Protein AF-A0A967PCR2-F1 (afdb_monomer_lite)

pLDDT: mean 77.02, std 12.21, range [34.06, 90.62]

Structure (mmCIF, N/CA/C/O backbone):
data_AF-A0A967PCR2-F1
#
_entry.id   AF-A0A967PCR2-F1
#
loop_
_atom_site.group_PDB
_atom_site.id
_atom_site.type_symbol
_atom_site.label_atom_id
_atom_site.label_alt_id
_atom_site.label_comp_id
_atom_site.label_asym_id
_atom_site.label_entity_id
_atom_site.label_seq_id
_atom_site.pdbx_PDB_ins_code
_atom_site.Cartn_x
_atom_site.Cartn_y
_atom_site.Cartn_z
_atom_site.occupancy
_atom_site.B_iso_or_equiv
_atom_site.auth_seq_id
_atom_site.auth_comp_id
_atom_site.auth_asym_id
_atom_site.auth_atom_id
_atom_site.pdbx_PDB_model_num
ATOM 1 N N . MET A 1 1 ? 18.418 2.706 -8.068 1.00 64.50 1 MET A N 1
ATOM 2 C CA . MET A 1 1 ? 18.362 3.281 -6.715 1.00 64.50 1 MET A CA 1
ATOM 3 C C . MET A 1 1 ? 19.647 2.952 -5.991 1.00 64.50 1 MET A C 1
ATOM 5 O O . MET A 1 1 ? 20.220 1.903 -6.266 1.00 64.50 1 MET A O 1
ATOM 9 N N . SER A 1 2 ? 20.131 3.855 -5.152 1.00 68.12 2 SER A N 1
ATOM 10 C CA . SER A 1 2 ? 21.183 3.589 -4.166 1.00 68.12 2 SER A CA 1
ATOM 11 C C . SER A 1 2 ? 20.577 2.943 -2.916 1.00 68.12 2 SER A C 1
ATOM 13 O O . SER A 1 2 ? 19.388 3.097 -2.671 1.00 68.12 2 SER A O 1
ATOM 15 N N . GLN A 1 3 ? 21.364 2.232 -2.106 1.00 73.56 3 GLN A N 1
ATOM 16 C CA . GLN A 1 3 ? 20.851 1.666 -0.848 1.00 73.56 3 GLN A CA 1
ATOM 17 C C . GLN A 1 3 ? 20.180 2.741 0.032 1.00 73.56 3 GLN A C 1
ATOM 19 O O . GLN A 1 3 ? 19.119 2.504 0.590 1.00 73.56 3 GLN A O 1
ATOM 24 N N . GLN A 1 4 ? 20.736 3.956 0.042 1.00 78.06 4 GLN A N 1
ATOM 25 C CA . GLN A 1 4 ? 20.217 5.091 0.802 1.00 78.06 4 GLN A CA 1
ATOM 26 C C . GLN A 1 4 ? 18.780 5.486 0.420 1.00 78.06 4 GLN A C 1
ATOM 28 O O . GLN A 1 4 ? 17.959 5.731 1.292 1.00 78.06 4 GLN A O 1
ATOM 33 N N . GLU A 1 5 ? 18.454 5.542 -0.871 1.00 75.44 5 GLU A N 1
ATOM 34 C CA . GLU A 1 5 ? 17.101 5.899 -1.328 1.00 75.44 5 GLU A CA 1
ATOM 35 C C . GLU A 1 5 ? 16.067 4.816 -0.954 1.00 75.44 5 GLU A C 1
ATOM 37 O O . GLU A 1 5 ? 14.903 5.134 -0.711 1.00 75.44 5 GLU A O 1
ATOM 42 N N . LEU A 1 6 ? 16.484 3.542 -0.893 1.00 76.38 6 LEU A N 1
ATOM 43 C CA . LEU A 1 6 ? 15.622 2.451 -0.425 1.00 76.38 6 LEU A CA 1
ATOM 44 C C . LEU A 1 6 ? 15.362 2.575 1.073 1.00 76.38 6 LEU A C 1
ATOM 46 O O . LEU A 1 6 ? 14.227 2.414 1.518 1.00 76.38 6 LEU A O 1
ATOM 50 N N . ASP A 1 7 ? 16.415 2.860 1.833 1.00 81.62 7 ASP A N 1
ATOM 51 C CA . ASP A 1 7 ? 16.336 3.044 3.278 1.00 81.62 7 ASP A CA 1
ATOM 52 C C . ASP A 1 7 ? 15.423 4.240 3.603 1.00 81.62 7 ASP A C 1
ATOM 54 O O . ASP A 1 7 ? 14.487 4.101 4.385 1.00 81.62 7 ASP A O 1
ATOM 58 N N . GLU A 1 8 ? 15.582 5.370 2.904 1.00 83.25 8 GLU A N 1
ATOM 59 C CA . GLU A 1 8 ? 14.700 6.539 3.041 1.00 83.25 8 GLU A CA 1
ATOM 60 C C . GLU A 1 8 ? 13.239 6.220 2.676 1.00 83.25 8 GLU A C 1
ATOM 62 O O . GLU A 1 8 ? 12.311 6.677 3.347 1.00 83.25 8 GLU A O 1
ATOM 67 N N . TYR A 1 9 ? 12.997 5.438 1.620 1.00 84.06 9 TYR A N 1
ATOM 68 C CA . TYR A 1 9 ? 11.649 4.986 1.264 1.00 84.06 9 TYR A CA 1
ATOM 69 C C . TYR A 1 9 ? 11.019 4.139 2.378 1.00 84.06 9 TYR A C 1
ATOM 71 O O . TYR A 1 9 ? 9.874 4.386 2.767 1.00 84.06 9 TYR A O 1
ATOM 79 N N . ASN A 1 10 ? 11.773 3.181 2.915 1.00 82.81 10 ASN A N 1
ATOM 80 C CA . ASN A 1 10 ? 11.316 2.297 3.984 1.00 82.81 10 ASN A CA 1
ATOM 81 C C . ASN A 1 10 ? 11.050 3.065 5.285 1.00 82.81 10 ASN A C 1
ATOM 83 O O . ASN A 1 10 ? 9.998 2.880 5.895 1.00 82.81 10 ASN A O 1
ATOM 87 N N . ASP A 1 11 ? 11.946 3.972 5.676 1.00 86.56 11 ASP A N 1
ATOM 88 C CA . ASP A 1 11 ? 11.791 4.798 6.876 1.00 86.56 11 ASP A CA 1
ATOM 89 C C . ASP A 1 11 ? 10.539 5.677 6.798 1.00 86.56 11 ASP A C 1
ATOM 91 O O . ASP A 1 11 ? 9.774 5.777 7.760 1.00 86.56 11 ASP A O 1
ATOM 95 N N . ASN A 1 12 ? 10.279 6.275 5.632 1.00 86.50 12 ASN A N 1
ATOM 96 C CA . ASN A 1 12 ? 9.087 7.089 5.416 1.00 86.50 12 ASN A CA 1
ATOM 97 C C . ASN A 1 12 ? 7.791 6.271 5.513 1.00 86.50 12 ASN A C 1
ATOM 99 O O . ASN A 1 12 ? 6.819 6.736 6.109 1.00 86.50 12 ASN A O 1
ATOM 103 N N . ILE A 1 13 ? 7.775 5.057 4.955 1.00 87.56 13 ILE A N 1
ATOM 104 C CA . ILE A 1 13 ? 6.635 4.133 5.036 1.00 87.56 13 ILE A CA 1
ATOM 105 C C . ILE A 1 13 ? 6.378 3.709 6.479 1.00 87.56 13 ILE A C 1
ATOM 107 O O . ILE A 1 13 ? 5.236 3.784 6.934 1.00 87.56 13 ILE A O 1
ATOM 111 N N . ASN A 1 14 ? 7.422 3.295 7.198 1.00 86.38 14 ASN A N 1
ATOM 112 C CA . ASN A 1 14 ? 7.310 2.847 8.585 1.00 86.38 14 ASN A CA 1
ATOM 113 C C . ASN A 1 14 ? 6.787 3.970 9.476 1.00 86.38 14 ASN A C 1
ATOM 115 O O . ASN A 1 14 ? 5.802 3.789 10.189 1.00 86.38 14 ASN A O 1
ATOM 119 N N . LYS A 1 15 ? 7.370 5.165 9.346 1.00 88.75 15 LYS A N 1
ATOM 120 C CA . LYS A 1 15 ? 6.909 6.351 10.064 1.00 88.75 15 LYS A CA 1
ATOM 121 C C . LYS A 1 15 ? 5.442 6.665 9.766 1.00 88.75 15 LYS A C 1
ATOM 123 O O . LYS A 1 15 ? 4.670 6.921 10.686 1.00 88.75 15 LYS A O 1
ATOM 128 N N . TYR A 1 16 ? 5.037 6.625 8.494 1.00 89.50 16 TYR A N 1
ATOM 129 C CA . TYR A 1 16 ? 3.648 6.895 8.121 1.00 89.50 16 TYR A CA 1
ATOM 130 C C . TYR A 1 16 ? 2.683 5.870 8.713 1.00 89.50 16 TYR A C 1
ATOM 132 O O . TYR A 1 16 ? 1.606 6.240 9.187 1.00 89.50 16 TYR A O 1
ATOM 140 N N . PHE A 1 17 ? 3.071 4.593 8.700 1.00 86.75 17 PHE A N 1
ATOM 141 C CA . PHE A 1 17 ? 2.288 3.524 9.299 1.00 86.75 17 PHE A CA 1
ATOM 142 C C . PHE A 1 17 ? 2.123 3.734 10.807 1.00 86.75 17 PHE A C 1
ATOM 144 O O . PHE A 1 17 ? 0.997 3.728 11.294 1.00 86.75 17 PHE A O 1
ATOM 151 N N . GLU A 1 18 ? 3.208 4.000 11.536 1.00 86.94 18 GLU A N 1
ATOM 152 C CA . GLU A 1 18 ? 3.176 4.251 12.983 1.00 86.94 18 GLU A CA 1
ATOM 153 C C . GLU A 1 18 ? 2.278 5.440 13.356 1.00 86.94 18 GLU A C 1
ATOM 155 O O . GLU A 1 18 ? 1.460 5.340 14.274 1.00 86.94 18 GLU A O 1
ATOM 160 N N . GLU A 1 19 ? 2.384 6.547 12.616 1.00 89.38 19 GLU A N 1
ATOM 161 C CA . GLU A 1 19 ? 1.606 7.768 12.856 1.00 89.38 19 GLU A CA 1
ATOM 162 C C . GLU A 1 19 ? 0.107 7.606 12.546 1.00 89.38 19 GLU A C 1
ATOM 164 O O . GLU A 1 19 ? -0.701 8.392 13.038 1.00 89.38 19 GLU A O 1
ATOM 169 N N . ASN A 1 20 ? -0.275 6.609 11.737 1.00 88.31 20 ASN A N 1
ATOM 170 C CA . ASN A 1 20 ? -1.638 6.463 11.213 1.00 88.31 20 ASN A CA 1
ATOM 171 C C . ASN A 1 20 ? -2.239 5.056 11.395 1.00 88.31 20 ASN A C 1
ATOM 173 O O . ASN A 1 20 ? -3.259 4.736 10.778 1.00 88.31 20 ASN A O 1
ATOM 177 N N . ALA A 1 21 ? -1.637 4.201 12.226 1.00 83.12 21 ALA A N 1
ATOM 178 C CA . ALA A 1 21 ? -2.055 2.806 12.399 1.00 83.12 21 ALA A CA 1
ATOM 179 C C . ALA A 1 21 ? -3.514 2.657 12.873 1.00 83.12 21 ALA A C 1
ATOM 181 O O . ALA A 1 21 ? -4.163 1.662 12.580 1.00 83.12 21 ALA A O 1
ATOM 182 N N . ASP A 1 22 ? -4.055 3.659 13.572 1.00 84.25 22 ASP A N 1
ATOM 183 C CA . ASP A 1 22 ? -5.454 3.741 14.020 1.00 84.25 22 ASP A CA 1
ATOM 184 C C . ASP A 1 22 ? -6.434 4.196 12.923 1.00 84.25 22 ASP A C 1
ATOM 186 O O . ASP A 1 22 ? -7.605 4.473 13.191 1.00 84.25 22 ASP A O 1
ATOM 190 N N . ARG A 1 23 ? -5.956 4.345 11.686 1.00 88.50 23 ARG A N 1
ATOM 191 C CA . ARG A 1 23 ? -6.752 4.796 10.540 1.00 88.50 23 ARG A CA 1
ATOM 192 C C . ARG A 1 23 ? -6.475 4.008 9.267 1.00 88.50 23 ARG A C 1
ATOM 194 O O . ARG A 1 23 ? -7.295 4.059 8.354 1.00 88.50 23 ARG A O 1
ATOM 201 N N . ILE A 1 24 ? -5.344 3.317 9.167 1.00 88.19 24 ILE A N 1
ATOM 202 C CA . ILE A 1 24 ? -4.997 2.513 7.993 1.00 88.19 24 ILE A CA 1
ATOM 203 C C . ILE A 1 24 ? -5.877 1.264 7.967 1.00 88.19 24 ILE A C 1
ATOM 205 O O . ILE A 1 24 ? -5.792 0.420 8.851 1.00 88.19 24 ILE A O 1
ATOM 209 N N . GLY A 1 25 ? -6.710 1.142 6.933 1.00 89.06 25 GLY A N 1
ATOM 210 C CA . GLY A 1 25 ? -7.534 -0.046 6.717 1.00 89.06 25 GLY A CA 1
ATOM 211 C C . GLY A 1 25 ? -6.832 -1.106 5.871 1.00 89.06 25 GLY A C 1
ATOM 212 O O . GLY A 1 25 ? -6.990 -2.305 6.092 1.00 89.06 25 GLY A O 1
ATOM 213 N N . CYS A 1 26 ? -6.027 -0.675 4.899 1.00 90.62 26 CYS A N 1
ATOM 214 C CA . CYS A 1 26 ? -5.258 -1.575 4.050 1.00 90.62 26 CYS A CA 1
ATOM 215 C C . CYS A 1 26 ? -3.982 -0.910 3.558 1.00 90.62 26 CYS A C 1
ATOM 217 O O . CYS A 1 26 ? -3.973 0.275 3.222 1.00 90.62 26 CYS A O 1
ATOM 219 N N . VAL A 1 27 ? -2.926 -1.706 3.424 1.00 90.19 27 VAL A N 1
ATOM 220 C CA . VAL A 1 27 ? -1.717 -1.303 2.712 1.00 90.19 27 VAL A CA 1
ATOM 221 C C . VAL A 1 27 ? -1.531 -2.204 1.501 1.00 90.19 27 VAL A C 1
ATOM 223 O O . VAL A 1 27 ? -1.458 -3.419 1.648 1.00 90.19 27 VAL A O 1
ATOM 226 N N . LEU A 1 28 ? -1.473 -1.610 0.312 1.00 87.75 28 LEU A N 1
ATOM 227 C CA . LEU A 1 28 ? -1.255 -2.290 -0.964 1.00 87.75 28 LEU A CA 1
ATOM 228 C C . LEU A 1 28 ? 0.138 -1.938 -1.480 1.00 87.75 28 LEU A C 1
ATOM 230 O O . LEU A 1 28 ? 0.433 -0.765 -1.674 1.00 87.75 28 LEU A O 1
ATOM 234 N N . ALA A 1 29 ? 0.952 -2.938 -1.791 1.00 85.44 29 ALA A N 1
ATOM 235 C CA . ALA A 1 29 ? 2.279 -2.750 -2.353 1.00 85.44 29 ALA A CA 1
ATOM 236 C C . ALA A 1 29 ? 2.502 -3.643 -3.579 1.00 85.44 29 ALA A C 1
ATOM 238 O O . ALA A 1 29 ? 2.047 -4.790 -3.631 1.00 85.44 29 ALA A O 1
ATOM 239 N N . TYR A 1 30 ? 3.190 -3.110 -4.587 1.00 80.19 30 TYR A N 1
ATOM 240 C CA . TYR A 1 30 ? 3.476 -3.828 -5.829 1.00 80.19 30 TYR A CA 1
ATOM 241 C C . TYR A 1 30 ? 4.735 -3.300 -6.518 1.00 80.19 30 TYR A C 1
ATOM 243 O O . TYR A 1 30 ? 5.182 -2.174 -6.281 1.00 80.19 30 TYR A O 1
ATOM 251 N N . SER A 1 31 ? 5.283 -4.136 -7.399 1.00 79.62 31 SER A N 1
ATOM 252 C CA . SER A 1 31 ? 6.420 -3.809 -8.251 1.00 79.62 31 SER A CA 1
ATOM 253 C C . SER A 1 31 ? 6.018 -3.797 -9.720 1.00 79.62 31 SER A C 1
ATOM 255 O O . SER A 1 31 ? 5.235 -4.624 -10.200 1.00 79.62 31 SER A O 1
ATOM 257 N N . VAL A 1 32 ? 6.561 -2.828 -10.446 1.00 79.06 32 VAL A N 1
ATOM 258 C CA . VAL A 1 32 ? 6.347 -2.642 -11.879 1.00 79.06 32 VAL A CA 1
ATOM 259 C C . VAL A 1 32 ? 7.679 -2.805 -12.592 1.00 79.06 32 VAL A C 1
ATOM 261 O O . VAL A 1 32 ? 8.590 -2.029 -12.305 1.00 79.06 32 VAL A O 1
ATOM 264 N N . PRO A 1 33 ? 7.803 -3.736 -13.553 1.00 78.44 33 PRO A N 1
ATOM 265 C CA . PRO A 1 33 ? 9.026 -3.891 -14.318 1.00 78.44 33 PRO A CA 1
ATOM 266 C C . PRO A 1 33 ? 9.427 -2.611 -15.048 1.00 78.44 33 PRO A C 1
ATOM 268 O O . PRO A 1 33 ? 8.581 -1.933 -15.638 1.00 78.44 33 PRO A O 1
ATOM 271 N N . GLY A 1 34 ? 10.723 -2.310 -15.096 1.00 76.88 34 GLY A N 1
ATOM 272 C CA . GLY A 1 34 ? 11.204 -1.027 -15.622 1.00 76.88 34 GLY A CA 1
ATOM 273 C C . GLY A 1 34 ? 10.773 -0.649 -17.028 1.00 76.88 34 GLY A C 1
ATOM 274 O O . GLY A 1 34 ? 10.458 0.511 -17.297 1.00 76.88 34 GLY A O 1
ATOM 275 N N . ARG A 1 35 ? 10.633 -1.640 -17.908 1.00 77.50 35 ARG A N 1
ATOM 276 C CA . ARG A 1 35 ? 10.104 -1.451 -19.268 1.00 77.50 35 ARG A CA 1
ATOM 277 C C . ARG A 1 35 ? 8.690 -0.853 -19.309 1.00 77.50 35 ARG A C 1
ATOM 279 O O . ARG A 1 35 ? 8.308 -0.274 -20.321 1.00 77.50 35 ARG A O 1
ATOM 286 N N . PHE A 1 36 ? 7.917 -0.977 -18.229 1.00 76.38 36 PHE A N 1
ATOM 287 C CA . PHE A 1 36 ? 6.559 -0.447 -18.109 1.00 76.38 36 PHE A CA 1
ATOM 288 C C . PHE A 1 36 ? 6.485 0.880 -17.336 1.00 76.38 36 PHE A C 1
ATOM 290 O O . PHE A 1 36 ? 5.417 1.493 -17.313 1.00 76.38 36 PHE A O 1
ATOM 297 N N . LYS A 1 37 ? 7.596 1.382 -16.770 1.00 73.44 37 LYS A N 1
ATOM 298 C CA . LYS A 1 37 ? 7.637 2.630 -15.982 1.00 73.44 37 LYS A CA 1
ATOM 299 C C . LYS A 1 37 ? 6.961 3.828 -16.659 1.00 73.44 37 LYS A C 1
ATOM 301 O O . LYS A 1 37 ? 6.122 4.450 -16.011 1.00 73.44 37 LYS A O 1
ATOM 306 N N . PRO A 1 38 ? 7.252 4.171 -17.930 1.00 70.12 38 PRO A N 1
ATOM 307 C CA . PRO A 1 38 ? 6.659 5.360 -18.551 1.00 70.12 38 PRO A CA 1
ATOM 308 C C . PRO A 1 38 ? 5.136 5.258 -18.701 1.00 70.12 38 PRO A C 1
ATOM 310 O O . PRO A 1 38 ? 4.420 6.246 -18.526 1.00 70.12 38 PRO A O 1
ATOM 313 N N . MET A 1 39 ? 4.641 4.049 -18.989 1.00 68.19 39 MET A N 1
ATOM 314 C CA . MET A 1 39 ? 3.209 3.770 -19.066 1.00 68.19 39 MET A CA 1
ATOM 315 C C . MET A 1 39 ? 2.580 3.892 -17.680 1.00 68.19 39 MET A C 1
ATOM 317 O O . MET A 1 39 ? 1.658 4.683 -17.504 1.00 68.19 39 MET A O 1
ATOM 321 N N . VAL A 1 40 ? 3.123 3.191 -16.684 1.00 69.00 40 VAL A N 1
ATOM 322 C CA . VAL A 1 40 ? 2.592 3.198 -15.317 1.00 69.00 40 VAL A CA 1
ATOM 323 C C . VAL A 1 40 ? 2.609 4.597 -14.709 1.00 69.00 40 VAL A C 1
ATOM 325 O O . VAL A 1 40 ? 1.598 4.997 -14.164 1.00 69.00 40 VAL A O 1
ATOM 328 N N . ILE A 1 41 ? 3.663 5.404 -14.857 1.00 67.56 41 ILE A N 1
ATOM 329 C CA . ILE A 1 41 ? 3.683 6.780 -14.314 1.00 67.56 41 ILE A CA 1
ATOM 330 C C . ILE A 1 41 ? 2.543 7.632 -14.897 1.00 67.56 41 ILE A C 1
ATOM 332 O O . ILE A 1 41 ? 1.892 8.395 -14.179 1.00 67.56 41 ILE A O 1
ATOM 336 N N . THR A 1 42 ? 2.280 7.490 -16.196 1.00 66.19 42 THR A N 1
ATOM 337 C CA . THR A 1 42 ? 1.219 8.239 -16.882 1.00 66.19 42 THR A CA 1
ATOM 338 C C . THR A 1 42 ? -0.170 7.759 -16.450 1.00 66.19 42 THR A C 1
ATOM 340 O O . THR A 1 42 ? -1.036 8.581 -16.148 1.00 66.19 42 THR A O 1
ATOM 343 N N . TYR A 1 43 ? -0.376 6.441 -16.364 1.00 65.69 43 TYR A N 1
ATOM 344 C CA . TYR A 1 43 ? -1.647 5.836 -15.953 1.00 65.69 43 TYR A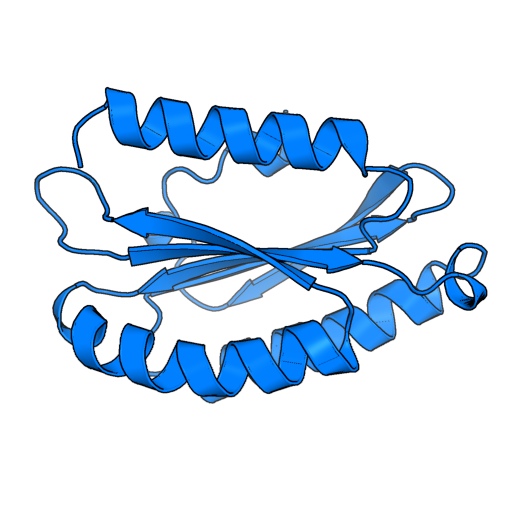 CA 1
ATOM 345 C C . TYR A 1 43 ? -1.943 6.023 -14.462 1.00 65.69 43 TYR A C 1
ATOM 347 O O . TYR A 1 43 ? -3.072 6.351 -14.088 1.00 65.69 43 TYR A O 1
ATOM 355 N N . HIS A 1 44 ? -0.924 5.912 -13.613 1.00 66.88 44 HIS A N 1
ATOM 356 C CA . HIS A 1 44 ? -1.040 6.103 -12.173 1.00 66.88 44 HIS A CA 1
ATOM 357 C C . HIS A 1 44 ? -1.462 7.506 -11.826 1.00 66.88 44 HIS A C 1
ATOM 359 O O . HIS A 1 44 ? -2.223 7.666 -10.890 1.00 66.88 44 HIS A O 1
ATOM 365 N N . LYS A 1 45 ? -1.089 8.524 -12.602 1.00 63.66 45 LYS A N 1
ATOM 366 C CA . LYS A 1 45 ? -1.593 9.878 -12.362 1.00 63.66 45 LYS A CA 1
ATOM 367 C C . LYS A 1 45 ? -3.130 9.944 -12.385 1.00 63.66 45 LYS A C 1
ATOM 369 O O . LYS A 1 45 ? -3.717 10.564 -11.508 1.00 63.66 45 LYS A O 1
ATOM 374 N N . MET A 1 46 ? -3.781 9.263 -13.332 1.00 65.19 46 MET A N 1
ATOM 375 C CA . MET A 1 46 ? -5.249 9.227 -13.426 1.00 65.19 46 MET A CA 1
ATOM 376 C C . MET A 1 46 ? -5.879 8.317 -12.367 1.00 65.19 46 MET A C 1
ATOM 378 O O . MET A 1 46 ? -6.890 8.665 -11.759 1.00 65.19 46 MET A O 1
ATOM 382 N N . PHE A 1 47 ? -5.269 7.158 -12.140 1.00 66.50 47 PHE A N 1
ATOM 383 C CA . PHE A 1 47 ? -5.738 6.177 -11.169 1.00 66.50 47 PHE A CA 1
ATOM 384 C C . PHE A 1 47 ? -5.603 6.693 -9.723 1.00 66.50 47 PHE A C 1
ATOM 386 O O . PHE A 1 47 ? -6.527 6.571 -8.922 1.00 66.50 47 PHE A O 1
ATOM 393 N N . ASN A 1 48 ? -4.502 7.378 -9.413 1.00 66.94 48 ASN A N 1
ATOM 394 C CA . ASN A 1 48 ? -4.268 8.046 -8.136 1.00 66.94 48 ASN A CA 1
ATOM 395 C C . ASN A 1 48 ? -5.320 9.106 -7.855 1.00 66.94 48 ASN A C 1
ATOM 397 O O . ASN A 1 48 ? -5.824 9.155 -6.742 1.00 66.94 48 ASN A O 1
ATOM 401 N N . ASP A 1 49 ? -5.685 9.925 -8.840 1.00 69.56 49 ASP A N 1
ATOM 402 C CA . ASP A 1 49 ? -6.705 10.951 -8.632 1.00 69.56 49 ASP A CA 1
ATOM 403 C C . ASP A 1 49 ? -8.054 10.330 -8.260 1.00 69.56 49 ASP A C 1
ATOM 405 O O . ASP A 1 49 ? -8.730 10.819 -7.356 1.00 69.56 49 ASP A O 1
ATOM 409 N N . GLU A 1 50 ? -8.448 9.233 -8.912 1.00 68.88 50 GLU A N 1
ATOM 410 C CA . GLU A 1 50 ? -9.678 8.522 -8.560 1.00 68.88 50 GLU A CA 1
ATOM 411 C C . GLU A 1 50 ? -9.615 7.964 -7.135 1.00 68.88 50 GLU A C 1
ATOM 413 O O . GLU A 1 50 ? -10.594 8.026 -6.393 1.00 68.88 50 GLU A O 1
ATOM 418 N N . ILE A 1 51 ? -8.461 7.452 -6.734 1.00 67.56 51 ILE A N 1
ATOM 419 C CA . ILE A 1 51 ? -8.316 6.679 -5.505 1.00 67.56 51 ILE A CA 1
ATOM 420 C C . ILE A 1 51 ? -8.091 7.547 -4.296 1.00 67.56 51 ILE A C 1
ATOM 422 O O . ILE A 1 51 ? -8.740 7.355 -3.272 1.00 67.56 51 ILE A O 1
ATOM 426 N N . VAL A 1 52 ? -7.227 8.543 -4.433 1.00 69.81 52 VAL A N 1
ATOM 427 C CA . VAL A 1 52 ? -7.032 9.574 -3.426 1.00 69.81 52 VAL A CA 1
ATOM 428 C C . VAL A 1 52 ? -8.366 10.277 -3.171 1.00 69.81 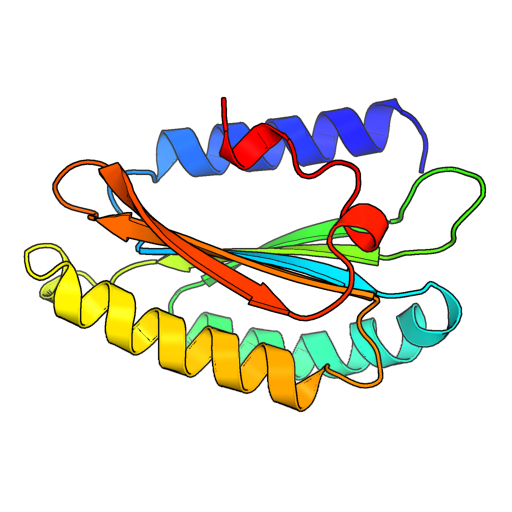52 VAL A C 1
ATOM 430 O O . VAL A 1 52 ? -8.720 10.493 -2.015 1.00 69.81 52 VAL A O 1
ATOM 433 N N . ARG A 1 53 ? -9.170 10.545 -4.217 1.00 69.06 53 ARG A N 1
ATOM 434 C CA . ARG A 1 53 ? -10.503 11.153 -4.054 1.00 69.06 53 ARG A CA 1
ATOM 435 C C . ARG A 1 53 ? -11.548 10.212 -3.458 1.00 69.06 53 ARG A C 1
ATOM 437 O O . ARG A 1 53 ? -12.350 10.668 -2.650 1.00 69.06 53 ARG A O 1
ATOM 444 N N . LYS A 1 54 ? -11.604 8.942 -3.872 1.00 70.31 54 LYS A N 1
ATOM 445 C CA . LYS A 1 54 ? -12.670 8.012 -3.445 1.00 70.31 54 LYS A CA 1
ATOM 446 C C . LYS A 1 54 ? -12.382 7.294 -2.130 1.00 70.31 54 LYS A C 1
ATOM 448 O O . LYS A 1 54 ? -13.325 6.957 -1.419 1.00 70.31 54 LYS A O 1
ATOM 453 N N . TYR A 1 55 ? -11.114 7.036 -1.830 1.00 68.38 55 TYR A N 1
ATOM 454 C CA . TYR A 1 55 ? -10.701 6.097 -0.784 1.00 68.38 55 TYR A CA 1
ATOM 455 C C . TYR A 1 55 ? -9.725 6.698 0.227 1.00 68.38 55 TYR A C 1
ATOM 457 O O . TYR A 1 55 ? -9.187 5.951 1.033 1.00 68.38 55 TYR A O 1
ATOM 465 N N . ASN A 1 56 ? -9.520 8.024 0.201 1.00 81.94 56 ASN A N 1
ATOM 466 C CA . ASN A 1 56 ? -8.619 8.741 1.106 1.00 81.94 56 ASN A CA 1
ATOM 467 C C . ASN A 1 56 ? -7.281 7.999 1.254 1.00 81.94 56 ASN A C 1
ATOM 469 O O . ASN A 1 56 ? -7.002 7.409 2.291 1.00 81.94 56 ASN A O 1
ATOM 473 N N . ALA A 1 57 ? -6.502 7.951 0.175 1.00 85.06 57 ALA A N 1
ATOM 474 C CA . ALA A 1 57 ? -5.267 7.180 0.128 1.00 85.06 57 ALA A CA 1
ATOM 475 C C . ALA A 1 57 ? -4.024 8.076 0.178 1.00 85.06 57 ALA A C 1
ATOM 477 O O . ALA A 1 57 ? -4.019 9.181 -0.367 1.00 85.06 57 ALA A O 1
ATOM 478 N N . HIS A 1 58 ? -2.950 7.557 0.765 1.00 87.56 58 HIS A N 1
ATOM 479 C CA . HIS A 1 58 ? -1.608 8.126 0.687 1.00 87.56 58 HIS A CA 1
ATOM 480 C C . HIS A 1 58 ? -0.684 7.178 -0.082 1.00 87.56 58 HIS A C 1
ATOM 482 O O . HIS A 1 58 ? -0.862 5.964 -0.014 1.00 87.56 58 HIS A O 1
ATOM 488 N N . VAL A 1 59 ? 0.273 7.707 -0.850 1.00 85.44 59 VAL A N 1
ATOM 489 C CA . VAL A 1 59 ? 1.066 6.892 -1.784 1.00 85.44 59 VAL A CA 1
ATOM 490 C C . VAL A 1 59 ? 2.545 7.250 -1.728 1.00 85.44 59 VAL A C 1
ATOM 492 O O . VAL A 1 59 ? 2.897 8.421 -1.861 1.00 85.44 59 VAL A O 1
ATOM 495 N N . TYR A 1 60 ? 3.392 6.229 -1.616 1.00 84.50 60 TYR A N 1
ATOM 496 C CA . TYR A 1 60 ? 4.847 6.320 -1.721 1.00 84.50 60 TYR A CA 1
ATOM 497 C C . TYR A 1 60 ? 5.347 5.622 -2.985 1.00 84.50 60 TYR A C 1
ATOM 499 O O . TYR A 1 60 ? 4.777 4.619 -3.415 1.00 84.50 60 TYR A O 1
ATOM 507 N N . TYR A 1 61 ? 6.441 6.135 -3.551 1.00 81.19 61 TYR A N 1
ATOM 508 C CA . TYR A 1 61 ? 7.083 5.597 -4.752 1.00 81.19 61 TYR A CA 1
ATOM 509 C C . TYR A 1 61 ? 8.593 5.520 -4.551 1.00 81.19 61 TYR A C 1
ATOM 511 O O . TYR A 1 61 ? 9.184 6.453 -4.008 1.00 81.19 61 TYR A O 1
ATOM 519 N N . ALA A 1 62 ? 9.215 4.467 -5.073 1.00 77.50 62 ALA A N 1
ATOM 520 C CA . ALA A 1 62 ? 10.665 4.354 -5.185 1.00 77.50 62 ALA A CA 1
ATOM 521 C C . ALA A 1 62 ? 11.055 3.651 -6.489 1.00 77.50 62 ALA A C 1
ATOM 523 O O . ALA A 1 62 ? 10.453 2.658 -6.891 1.00 77.50 62 ALA A O 1
ATOM 524 N N . ASN A 1 63 ? 12.087 4.147 -7.168 1.00 73.81 63 ASN A N 1
ATOM 525 C CA . ASN A 1 63 ? 12.704 3.403 -8.269 1.00 73.81 63 ASN A CA 1
ATOM 526 C C . ASN A 1 63 ? 13.523 2.244 -7.680 1.00 73.81 63 ASN A C 1
ATOM 528 O O . ASN A 1 63 ? 14.124 2.445 -6.651 1.00 73.81 63 ASN A O 1
ATOM 532 N N . GLY A 1 64 ? 13.591 1.065 -8.295 1.00 62.22 64 GLY A N 1
ATOM 533 C CA . GLY A 1 64 ? 14.334 -0.107 -7.803 1.00 62.22 64 GLY A CA 1
ATOM 534 C C . GLY A 1 64 ? 15.869 0.025 -7.841 1.00 62.22 64 GLY A C 1
ATOM 535 O O . GLY A 1 64 ? 16.416 0.937 -8.473 1.00 62.22 64 GLY A O 1
ATOM 536 N N . LEU A 1 65 ? 16.570 -0.874 -7.128 1.00 51.69 65 LEU A N 1
ATOM 537 C CA . LEU A 1 65 ? 18.041 -0.973 -6.998 1.00 51.69 65 LEU A CA 1
ATOM 538 C C . LEU A 1 65 ? 18.751 -1.455 -8.282 1.00 51.69 65 LEU A C 1
ATOM 540 O O . LEU A 1 65 ? 18.160 -2.072 -9.164 1.00 51.69 65 LEU A O 1
ATOM 544 N N . ALA A 1 66 ? 20.049 -1.143 -8.370 1.00 46.00 66 ALA A N 1
ATOM 545 C CA . ALA A 1 66 ? 20.928 -1.389 -9.515 1.00 46.00 66 ALA A CA 1
ATOM 546 C C . ALA A 1 66 ? 20.882 -2.845 -10.030 1.00 46.00 66 ALA A C 1
ATOM 548 O O . ALA A 1 66 ? 21.419 -3.756 -9.405 1.00 46.00 66 ALA A O 1
ATOM 549 N N . GLY A 1 67 ? 20.261 -3.035 -11.198 1.00 53.56 67 GLY A N 1
ATOM 550 C CA . GLY A 1 67 ? 20.153 -4.320 -11.899 1.00 53.56 67 GLY A CA 1
ATOM 551 C C . GLY A 1 67 ? 18.745 -4.620 -12.414 1.00 53.56 67 GLY A C 1
ATOM 552 O O . GLY A 1 67 ? 18.620 -5.252 -13.458 1.00 53.56 67 GLY A O 1
ATOM 553 N N . ASN A 1 68 ? 17.708 -4.102 -11.745 1.00 59.22 68 ASN A N 1
ATOM 554 C CA . ASN A 1 68 ? 16.329 -4.125 -12.230 1.00 59.22 68 ASN A CA 1
ATOM 555 C C . ASN A 1 68 ? 15.749 -2.714 -12.170 1.00 59.22 68 ASN A C 1
ATOM 557 O O . ASN A 1 68 ? 15.642 -2.106 -11.106 1.00 59.22 68 ASN A O 1
ATOM 561 N N . ASP A 1 69 ? 15.345 -2.201 -13.329 1.00 70.69 69 ASP A N 1
ATOM 562 C CA . ASP A 1 69 ? 14.737 -0.882 -13.483 1.00 70.69 69 ASP A CA 1
ATOM 563 C C . ASP A 1 69 ? 13.318 -0.823 -12.905 1.00 70.69 69 ASP A C 1
ATOM 565 O O . ASP A 1 69 ? 12.510 -0.046 -13.386 1.00 70.69 69 ASP A O 1
ATOM 569 N N . ASP A 1 70 ? 12.961 -1.593 -11.889 1.00 77.19 70 ASP A N 1
ATOM 570 C CA . ASP A 1 70 ? 11.574 -1.706 -11.446 1.00 77.19 70 ASP A CA 1
ATOM 571 C C . ASP A 1 70 ? 11.115 -0.445 -10.692 1.00 77.19 70 ASP A C 1
ATOM 573 O O . ASP A 1 70 ? 11.917 0.417 -10.325 1.00 77.19 70 ASP A O 1
ATOM 577 N N . LEU A 1 71 ? 9.810 -0.254 -10.543 1.00 79.00 71 LEU A N 1
ATOM 578 C CA . LEU A 1 71 ? 9.188 0.821 -9.770 1.00 79.00 71 LEU A CA 1
ATOM 579 C C . LEU A 1 71 ? 8.382 0.182 -8.644 1.00 79.00 71 LEU A C 1
ATOM 581 O O . LEU A 1 71 ? 7.475 -0.606 -8.907 1.00 79.00 71 LEU A O 1
ATOM 585 N N . LEU A 1 72 ? 8.738 0.518 -7.410 1.00 80.88 72 LEU A N 1
ATOM 586 C CA . LEU A 1 72 ? 8.038 0.125 -6.197 1.00 80.88 72 LEU A CA 1
ATOM 587 C C . LEU A 1 72 ? 7.023 1.200 -5.843 1.00 80.88 72 LEU A C 1
ATOM 589 O O . LEU A 1 72 ? 7.328 2.396 -5.897 1.00 80.88 72 LEU A O 1
ATOM 593 N N . ILE A 1 73 ? 5.816 0.767 -5.498 1.00 82.25 73 ILE A N 1
ATOM 594 C CA . ILE A 1 73 ? 4.741 1.672 -5.112 1.00 82.25 7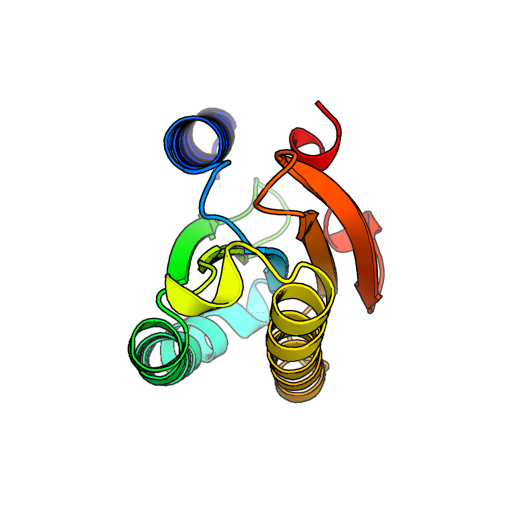3 ILE A CA 1
ATOM 595 C C . ILE A 1 73 ? 3.964 1.055 -3.952 1.00 82.25 73 ILE A C 1
ATOM 597 O O . ILE A 1 73 ? 3.573 -0.114 -4.014 1.00 82.25 73 ILE A O 1
ATOM 601 N N . THR A 1 74 ? 3.708 1.869 -2.927 1.00 86.38 74 THR A N 1
ATOM 602 C CA . THR A 1 74 ? 2.914 1.499 -1.751 1.00 86.38 74 THR A CA 1
ATOM 603 C C . THR A 1 74 ? 1.778 2.496 -1.556 1.00 86.38 74 THR A C 1
ATOM 605 O O . THR A 1 74 ? 2.013 3.694 -1.414 1.00 86.38 74 THR A O 1
ATOM 608 N N . TYR A 1 75 ? 0.547 1.991 -1.507 1.00 87.69 75 TYR A N 1
ATOM 609 C CA . TYR A 1 75 ? -0.656 2.725 -1.130 1.00 87.69 75 TYR A CA 1
ATOM 610 C C . TYR A 1 75 ? -1.046 2.406 0.309 1.00 87.69 75 TYR A C 1
ATOM 612 O O . TYR A 1 75 ? -1.222 1.241 0.663 1.00 87.69 75 TYR A O 1
ATOM 620 N N . PHE A 1 76 ? -1.297 3.447 1.089 1.00 88.69 76 PHE A N 1
ATOM 621 C CA . PHE A 1 76 ? -2.000 3.397 2.362 1.00 88.69 76 PHE A CA 1
ATOM 622 C C . PHE A 1 76 ? -3.442 3.836 2.136 1.00 88.69 76 PHE A C 1
ATOM 624 O O . PHE A 1 76 ? -3.692 4.996 1.817 1.00 88.69 76 PHE A O 1
ATOM 631 N N . ILE A 1 77 ? -4.386 2.910 2.262 1.00 89.50 77 ILE A N 1
ATOM 632 C CA . ILE A 1 77 ? -5.816 3.167 2.097 1.00 89.50 77 ILE A CA 1
ATOM 633 C C . ILE A 1 77 ? -6.410 3.347 3.485 1.00 89.50 77 ILE A C 1
ATOM 635 O O . ILE A 1 77 ? -6.370 2.432 4.317 1.00 89.50 77 ILE A O 1
ATOM 639 N N . MET A 1 78 ? -6.946 4.535 3.738 1.00 89.25 78 MET A N 1
ATOM 640 C CA . MET A 1 78 ? -7.447 4.892 5.056 1.00 89.25 78 MET A CA 1
ATOM 641 C C . MET A 1 78 ? -8.899 4.444 5.202 1.00 89.25 78 MET A C 1
ATOM 643 O O . MET A 1 78 ? -9.724 4.656 4.311 1.00 89.25 78 MET A O 1
ATOM 647 N N . ALA A 1 79 ? -9.227 3.863 6.350 1.00 88.00 79 ALA A N 1
ATOM 648 C CA . ALA A 1 79 ? -10.609 3.638 6.724 1.00 88.00 79 ALA A CA 1
ATOM 649 C C . ALA A 1 79 ? -11.329 4.978 6.889 1.00 88.00 79 ALA A C 1
ATOM 651 O O . ALA A 1 79 ? -10.774 5.966 7.390 1.00 88.00 79 ALA A O 1
ATOM 652 N N . LYS A 1 80 ? -12.589 5.008 6.463 1.00 84.38 80 LYS A N 1
ATOM 653 C CA . LYS A 1 80 ? -13.465 6.153 6.701 1.00 84.38 80 LYS A CA 1
ATOM 654 C C . LYS A 1 80 ? -13.824 6.224 8.184 1.00 84.38 80 LYS A C 1
ATOM 656 O O . LYS A 1 80 ? -13.787 5.223 8.900 1.00 84.38 80 LYS A O 1
ATOM 661 N N . ASP A 1 81 ? -14.191 7.412 8.651 1.00 82.12 81 ASP A N 1
ATOM 662 C CA . ASP A 1 81 ? -14.519 7.619 10.065 1.00 82.12 81 ASP A CA 1
ATOM 663 C C . ASP A 1 81 ? -15.702 6.758 10.536 1.00 82.12 81 ASP A C 1
ATOM 665 O O . ASP A 1 81 ? -15.702 6.293 11.673 1.00 82.12 81 ASP A O 1
ATOM 669 N N . ASP A 1 82 ? -16.666 6.487 9.655 1.00 83.19 82 ASP A N 1
ATOM 670 C CA . ASP A 1 82 ? -17.821 5.618 9.902 1.00 83.19 82 ASP A CA 1
ATOM 671 C C . ASP A 1 82 ? -17.487 4.115 9.869 1.00 83.19 82 ASP A C 1
ATOM 673 O O . ASP A 1 82 ? -18.306 3.299 10.284 1.00 83.19 82 ASP A O 1
ATOM 677 N N . GLN A 1 83 ? -16.279 3.741 9.438 1.00 80.00 83 GLN A N 1
ATOM 678 C CA . GLN A 1 83 ? -15.814 2.353 9.352 1.00 80.00 83 GLN A CA 1
ATOM 679 C C . GLN A 1 83 ? -14.929 1.930 10.533 1.00 80.00 83 GLN A C 1
ATOM 681 O O . GLN A 1 83 ? -14.625 0.749 10.676 1.00 80.00 83 GLN A O 1
ATOM 686 N N . LYS A 1 84 ? -14.535 2.860 11.414 1.00 74.44 84 LYS A N 1
ATOM 687 C CA . LYS A 1 84 ? -13.599 2.599 12.528 1.00 74.44 84 LYS A CA 1
ATOM 688 C C . LYS A 1 84 ? -14.045 1.498 13.500 1.00 74.44 84 LYS A C 1
ATOM 690 O O . LYS A 1 84 ? -13.206 0.926 14.183 1.00 74.44 84 LYS A O 1
ATOM 695 N N . GLY A 1 85 ? -15.347 1.219 13.579 1.00 76.19 85 GLY A N 1
ATOM 696 C CA . GLY A 1 85 ? -15.917 0.164 14.426 1.00 76.19 85 GLY A CA 1
ATOM 697 C C . GLY A 1 85 ? -16.320 -1.114 13.684 1.00 76.19 85 GLY A C 1
ATOM 698 O O . 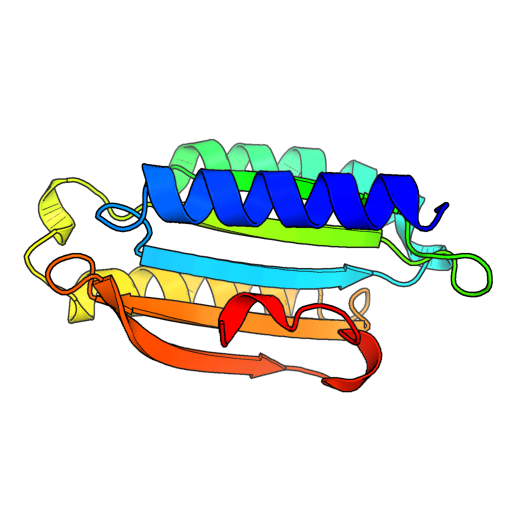GLY A 1 85 ? -16.871 -2.009 14.318 1.00 76.19 85 GLY A O 1
ATOM 699 N N . ASP A 1 86 ? -16.093 -1.199 12.368 1.00 83.88 86 ASP A N 1
ATOM 700 C CA . ASP A 1 86 ? -16.489 -2.344 11.540 1.00 83.88 86 ASP A CA 1
ATOM 701 C C . ASP A 1 86 ? -15.307 -2.839 10.681 1.00 83.88 86 ASP A C 1
ATOM 703 O O . ASP A 1 86 ? -15.155 -2.452 9.515 1.00 83.88 86 ASP A O 1
ATOM 707 N N . PRO A 1 87 ? -14.463 -3.730 11.239 1.00 80.75 87 PRO A N 1
ATOM 708 C CA . PRO A 1 87 ? -13.324 -4.305 10.522 1.00 80.75 87 PRO A CA 1
ATOM 709 C C . PRO A 1 87 ? -13.737 -5.074 9.258 1.00 80.75 87 PRO A C 1
ATOM 711 O O . PRO A 1 87 ? -12.981 -5.141 8.284 1.00 80.75 87 PRO A O 1
ATOM 714 N N . GLY A 1 88 ? -14.950 -5.638 9.246 1.00 84.94 88 GLY A N 1
ATOM 715 C CA . GLY A 1 88 ? -15.500 -6.355 8.099 1.00 84.94 88 GLY A CA 1
ATOM 716 C C . GLY A 1 88 ? -15.790 -5.417 6.930 1.00 84.94 88 GLY A C 1
ATOM 717 O O . GLY A 1 88 ? -15.410 -5.718 5.795 1.00 84.94 88 GLY A O 1
ATOM 718 N N . ALA A 1 89 ? -16.392 -4.257 7.204 1.00 85.62 89 ALA A N 1
ATOM 719 C CA . ALA A 1 89 ? -16.634 -3.224 6.200 1.00 85.62 89 ALA A CA 1
ATOM 720 C C . ALA A 1 89 ? -15.327 -2.647 5.634 1.00 85.62 89 ALA A C 1
ATOM 722 O O . ALA A 1 89 ? -15.197 -2.533 4.412 1.00 85.62 89 ALA A O 1
ATOM 723 N N . VAL A 1 90 ? -14.340 -2.351 6.493 1.00 84.38 90 VAL A N 1
ATOM 724 C CA . VAL A 1 90 ? -13.000 -1.899 6.063 1.00 84.38 90 VAL A CA 1
ATOM 725 C C . VAL A 1 90 ? -12.373 -2.916 5.111 1.00 84.38 90 VAL A C 1
ATOM 727 O O . VAL A 1 90 ? -11.945 -2.566 4.008 1.00 84.38 90 VAL A O 1
ATOM 730 N N . THR A 1 91 ? -12.365 -4.190 5.508 1.00 85.88 91 THR A N 1
ATOM 731 C CA . THR A 1 91 ? -11.765 -5.271 4.721 1.00 85.88 91 THR A CA 1
ATOM 732 C C . THR A 1 91 ? -12.475 -5.448 3.377 1.00 85.88 91 THR A C 1
ATOM 734 O O . THR A 1 91 ? -11.814 -5.599 2.350 1.00 85.88 91 THR A O 1
ATOM 737 N N . ALA A 1 92 ? -13.810 -5.396 3.342 1.00 86.94 92 ALA A N 1
ATOM 738 C CA . ALA A 1 92 ? -14.586 -5.542 2.110 1.00 86.94 92 ALA A CA 1
ATOM 739 C C . ALA A 1 92 ? -14.319 -4.408 1.102 1.00 86.94 92 ALA A C 1
ATOM 741 O O . ALA A 1 92 ? -14.062 -4.685 -0.076 1.00 86.94 92 ALA A O 1
ATOM 742 N N . ASP A 1 93 ? -14.318 -3.151 1.561 1.00 84.12 93 ASP A N 1
ATOM 743 C CA . ASP A 1 93 ? -14.008 -1.985 0.722 1.00 84.12 93 ASP A CA 1
ATOM 744 C C . ASP A 1 93 ? -12.579 -2.076 0.170 1.00 84.12 93 ASP A C 1
ATOM 746 O O . ASP A 1 93 ? -12.351 -1.914 -1.036 1.00 84.12 93 ASP A O 1
ATOM 750 N N . CYS A 1 94 ? -11.618 -2.412 1.034 1.00 86.88 94 CYS A N 1
ATOM 751 C CA . CYS A 1 94 ? -10.224 -2.566 0.639 1.00 86.88 94 CYS A CA 1
ATOM 752 C C . CYS A 1 94 ? -10.041 -3.718 -0.359 1.00 86.88 94 CYS A C 1
ATOM 754 O O . CYS A 1 94 ? -9.315 -3.567 -1.339 1.00 86.88 94 CYS A O 1
ATOM 756 N N . LYS A 1 95 ? -10.729 -4.853 -0.189 1.00 88.44 95 LYS A N 1
ATOM 757 C CA . LYS A 1 95 ? -10.676 -5.973 -1.144 1.00 88.44 95 LYS A CA 1
ATOM 758 C C . LYS A 1 95 ? -11.199 -5.589 -2.515 1.00 88.44 95 LYS A C 1
ATOM 760 O O . LYS A 1 95 ? -10.578 -5.926 -3.520 1.00 88.44 95 LYS A O 1
ATOM 765 N N . MET A 1 96 ? -12.325 -4.878 -2.576 1.00 86.62 96 MET A N 1
ATOM 766 C CA . MET A 1 96 ? -12.858 -4.398 -3.851 1.00 86.62 96 MET A CA 1
ATOM 767 C C . MET A 1 96 ? -11.819 -3.537 -4.578 1.00 86.62 96 MET A C 1
ATOM 769 O O . MET A 1 96 ? -11.632 -3.682 -5.787 1.00 86.62 96 MET A O 1
ATOM 773 N N . TYR A 1 97 ? -11.140 -2.659 -3.842 1.00 82.12 97 TYR A N 1
ATOM 774 C CA . TYR A 1 97 ? -10.080 -1.820 -4.378 1.00 82.12 97 TYR A CA 1
ATOM 775 C C . TYR A 1 97 ? -8.879 -2.636 -4.871 1.00 82.12 97 TYR A C 1
ATOM 777 O O . TYR A 1 97 ? -8.473 -2.495 -6.025 1.00 82.12 97 TYR A O 1
ATOM 785 N N . VAL A 1 98 ? -8.337 -3.507 -4.017 1.00 84.94 98 VAL A N 1
ATOM 786 C CA . VAL A 1 98 ? -7.143 -4.310 -4.311 1.00 84.94 98 VAL A CA 1
ATOM 787 C C . VAL A 1 98 ? -7.394 -5.208 -5.518 1.00 84.94 98 VAL A C 1
ATOM 789 O O . VAL A 1 98 ? -6.565 -5.253 -6.421 1.00 84.94 98 VAL A O 1
ATOM 792 N N . ASN A 1 99 ? -8.563 -5.846 -5.596 1.00 86.38 99 ASN A N 1
ATOM 793 C CA . ASN A 1 99 ? -8.928 -6.697 -6.727 1.00 86.38 99 ASN A CA 1
ATOM 794 C C . ASN A 1 99 ? -9.036 -5.906 -8.032 1.00 86.38 99 ASN A C 1
ATOM 796 O O . ASN A 1 99 ? -8.544 -6.362 -9.061 1.00 86.38 99 ASN A O 1
ATOM 800 N N . LYS A 1 100 ? -9.641 -4.708 -8.002 1.00 82.06 100 LYS A N 1
ATOM 801 C CA . LYS A 1 100 ? -9.662 -3.827 -9.177 1.00 82.06 100 LYS A CA 1
ATOM 802 C C . LYS A 1 100 ? -8.243 -3.463 -9.585 1.00 82.06 100 LYS A C 1
ATOM 804 O O . LYS A 1 100 ? -7.891 -3.652 -10.741 1.00 82.06 100 LYS A O 1
ATOM 809 N N . PHE A 1 101 ? -7.422 -2.988 -8.650 1.00 79.88 101 PHE A N 1
ATOM 810 C CA . PHE A 1 101 ? -6.037 -2.634 -8.938 1.00 79.88 101 PHE A CA 1
ATOM 811 C C . PHE A 1 101 ? -5.277 -3.787 -9.596 1.00 79.88 101 PHE A C 1
ATOM 813 O O . PHE A 1 101 ? -4.642 -3.600 -10.635 1.00 79.88 101 PHE A O 1
ATOM 820 N N . ALA A 1 102 ? -5.357 -4.967 -8.991 1.00 80.94 102 ALA A N 1
ATOM 821 C CA . ALA A 1 102 ? -4.584 -6.117 -9.405 1.00 80.94 102 ALA A CA 1
ATOM 822 C C . ALA A 1 102 ? -5.059 -6.675 -10.757 1.00 80.94 102 ALA A C 1
ATOM 824 O O . ALA A 1 102 ? -4.223 -7.056 -11.570 1.00 80.94 102 ALA A O 1
ATOM 825 N N . ASP A 1 103 ? -6.362 -6.639 -11.060 1.00 82.31 103 ASP A N 1
ATOM 826 C CA . ASP A 1 103 ? -6.869 -6.987 -12.396 1.00 82.31 103 ASP A CA 1
ATOM 827 C C . ASP A 1 103 ? -6.467 -5.951 -13.456 1.00 82.31 103 ASP A C 1
ATOM 829 O O . ASP A 1 103 ? -5.975 -6.325 -14.520 1.00 82.31 103 ASP A O 1
ATOM 833 N N . TYR A 1 104 ? -6.589 -4.653 -13.149 1.00 75.50 104 TYR A N 1
ATOM 834 C CA . TYR A 1 104 ? -6.197 -3.574 -14.064 1.00 75.50 104 TYR A CA 1
ATOM 835 C C . TYR A 1 104 ? -4.702 -3.592 -14.403 1.00 75.50 104 TYR A C 1
ATOM 837 O O . TYR A 1 104 ? -4.318 -3.181 -15.496 1.00 75.50 104 TYR A O 1
ATOM 845 N N . ASN A 1 105 ? -3.856 -4.052 -13.478 1.00 74.31 105 ASN A N 1
ATOM 846 C CA . ASN A 1 105 ? -2.401 -4.003 -13.615 1.00 74.31 105 ASN A CA 1
ATOM 847 C C . ASN A 1 105 ? -1.749 -5.390 -13.767 1.00 74.31 105 ASN A C 1
ATOM 849 O O . ASN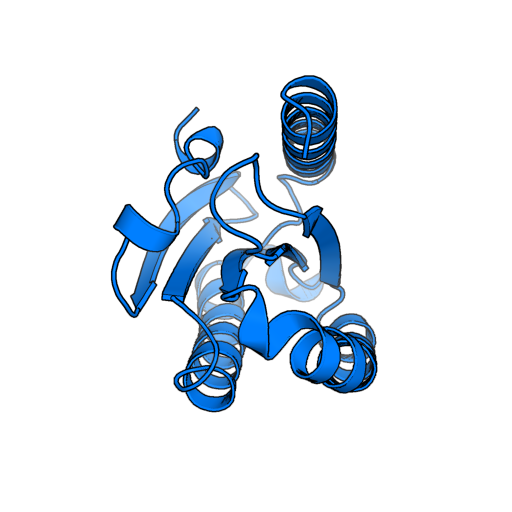 A 1 105 ? -0.523 -5.500 -13.691 1.00 74.31 105 ASN A O 1
ATOM 853 N N . LYS A 1 106 ? -2.531 -6.451 -14.007 1.00 77.12 106 LYS A N 1
ATOM 854 C CA . LYS A 1 106 ? -2.022 -7.834 -14.084 1.00 77.12 106 LYS A CA 1
ATOM 855 C C . LYS A 1 106 ? -0.977 -8.058 -15.179 1.00 77.12 106 LYS A C 1
ATOM 857 O O . LYS A 1 106 ? -0.111 -8.907 -15.019 1.00 77.12 106 LYS A O 1
ATOM 862 N N . ASP A 1 107 ? -1.041 -7.282 -16.260 1.00 78.25 107 ASP A N 1
ATOM 863 C CA . ASP A 1 107 ? -0.136 -7.420 -17.409 1.00 78.25 107 ASP A CA 1
ATOM 864 C C . ASP A 1 107 ? 1.149 -6.584 -17.261 1.00 78.25 107 ASP A C 1
ATOM 866 O O . ASP A 1 107 ? 2.083 -6.716 -18.056 1.00 78.25 107 ASP A O 1
ATOM 870 N N . VAL A 1 108 ? 1.203 -5.703 -16.254 1.00 76.12 108 VAL A N 1
ATOM 871 C CA . VAL A 1 108 ? 2.281 -4.714 -16.070 1.00 76.12 108 VAL A CA 1
ATOM 872 C C . VAL A 1 108 ? 2.914 -4.738 -14.679 1.00 76.12 108 VAL A C 1
ATOM 874 O O . VAL A 1 108 ? 3.852 -3.983 -14.435 1.00 76.12 108 VAL A O 1
ATOM 877 N N . THR A 1 109 ? 2.438 -5.590 -13.770 1.00 74.00 109 THR A N 1
ATOM 878 C CA . THR A 1 109 ? 3.017 -5.783 -12.431 1.00 74.00 109 THR A CA 1
ATOM 879 C C . THR A 1 109 ? 3.711 -7.136 -12.336 1.00 74.00 109 THR A C 1
ATOM 881 O O . THR A 1 109 ? 3.274 -8.110 -12.945 1.00 74.00 109 THR A O 1
ATOM 884 N N . GLY A 1 110 ? 4.818 -7.199 -11.591 1.00 67.88 110 GLY A N 1
ATOM 885 C CA . GLY A 1 110 ? 5.492 -8.470 -11.282 1.00 67.88 110 GLY A CA 1
ATOM 886 C C . GLY A 1 110 ? 4.765 -9.263 -10.191 1.00 67.88 110 GLY A C 1
ATOM 887 O O . GLY A 1 110 ? 4.795 -10.493 -10.169 1.00 67.88 110 GLY A O 1
ATOM 888 N N . GLY A 1 111 ? 4.065 -8.543 -9.312 1.00 77.56 111 GLY A N 1
ATOM 889 C CA . GLY A 1 111 ? 3.286 -9.090 -8.213 1.00 77.56 111 GLY A CA 1
ATOM 890 C C . GLY A 1 111 ? 2.578 -7.987 -7.432 1.00 77.56 111 GLY A C 1
ATOM 891 O O . GLY A 1 111 ? 2.918 -6.810 -7.547 1.00 77.56 111 GLY A O 1
ATOM 892 N N . VAL A 1 112 ? 1.588 -8.380 -6.636 1.00 81.56 112 VAL A N 1
ATOM 893 C CA . VAL A 1 112 ? 0.788 -7.517 -5.765 1.00 81.56 112 VAL A CA 1
ATOM 894 C C . VAL A 1 112 ? 0.650 -8.186 -4.400 1.00 81.56 112 VAL A C 1
ATOM 896 O O . VAL A 1 112 ? 0.315 -9.369 -4.316 1.00 81.56 112 VAL A O 1
ATOM 899 N N . ALA A 1 113 ? 0.872 -7.426 -3.330 1.00 87.25 113 ALA A N 1
ATOM 900 C CA . ALA A 1 113 ? 0.577 -7.831 -1.963 1.00 87.25 113 ALA A CA 1
ATOM 901 C C . ALA A 1 113 ? -0.263 -6.754 -1.275 1.00 87.25 113 ALA A C 1
ATOM 903 O O . ALA A 1 113 ? 0.028 -5.566 -1.401 1.00 87.25 113 ALA A O 1
ATOM 904 N N . ALA A 1 114 ? -1.288 -7.162 -0.535 1.00 88.94 114 ALA A N 1
ATOM 905 C CA . ALA A 1 114 ? -2.053 -6.251 0.301 1.00 88.94 114 ALA A CA 1
ATOM 906 C C . ALA A 1 114 ? -2.265 -6.833 1.696 1.00 88.94 114 ALA A C 1
ATOM 908 O O . ALA A 1 114 ? -2.609 -8.005 1.824 1.00 88.94 114 ALA A O 1
ATOM 909 N N . ASN A 1 115 ? -2.078 -6.012 2.724 1.00 89.62 115 ASN A N 1
ATOM 910 C CA . ASN A 1 115 ? -2.360 -6.353 4.115 1.00 89.62 115 ASN A CA 1
ATOM 911 C C . ASN A 1 115 ? -3.579 -5.562 4.581 1.00 89.62 115 ASN A C 1
ATOM 913 O O . ASN A 1 115 ? -3.613 -4.342 4.416 1.00 89.62 115 ASN A O 1
ATOM 917 N N . PHE A 1 116 ? -4.556 -6.253 5.161 1.00 89.81 116 PHE A N 1
ATOM 918 C CA . PHE A 1 116 ? -5.780 -5.665 5.700 1.00 89.81 116 PHE A CA 1
ATOM 919 C C . PHE A 1 116 ? -5.693 -5.610 7.220 1.00 89.81 116 PHE A C 1
ATOM 921 O O . PHE A 1 116 ? -5.240 -6.569 7.852 1.00 89.81 116 PHE A O 1
ATOM 928 N N . TYR A 1 117 ? -6.140 -4.499 7.793 1.00 86.69 117 TYR A N 1
ATOM 929 C CA . TYR A 1 117 ? -6.001 -4.205 9.212 1.00 86.69 117 TYR A CA 1
ATOM 930 C C . TYR A 1 117 ? -7.365 -3.976 9.857 1.00 86.69 117 TYR A C 1
ATOM 932 O O . TYR A 1 117 ? -8.244 -3.324 9.289 1.00 86.69 117 TYR A O 1
ATOM 940 N N . ASP A 1 118 ? -7.518 -4.492 11.071 1.00 86.69 118 ASP A N 1
ATOM 941 C CA . ASP A 1 118 ? -8.549 -4.034 11.988 1.00 86.69 118 ASP A CA 1
ATOM 942 C C . ASP A 1 118 ? -8.081 -2.717 12.603 1.00 86.69 118 ASP A C 1
ATOM 944 O O . ASP A 1 118 ? -7.127 -2.660 13.372 1.00 86.69 118 ASP A O 1
ATOM 948 N N . VAL A 1 119 ? -8.770 -1.640 12.251 1.00 85.81 119 VAL A N 1
ATOM 949 C CA . VAL A 1 119 ? -8.440 -0.275 12.667 1.00 85.81 119 VAL A CA 1
ATOM 950 C C . VAL A 1 119 ? -8.651 -0.065 14.172 1.00 85.81 119 VAL A C 1
ATOM 952 O O . VAL A 1 119 ? -7.969 0.756 14.785 1.00 85.81 119 VAL A O 1
ATOM 955 N N . GLY A 1 120 ? -9.569 -0.817 14.786 1.00 80.69 120 GLY A N 1
ATOM 956 C CA . GLY A 1 120 ? -9.854 -0.738 16.215 1.00 80.69 120 GLY A CA 1
ATOM 957 C C . GLY A 1 120 ? -8.757 -1.365 17.075 1.00 80.69 120 GLY A C 1
ATOM 958 O O . GLY A 1 120 ? -8.465 -0.862 18.161 1.00 80.69 120 GLY A O 1
ATOM 959 N N . THR A 1 121 ? -8.128 -2.437 16.587 1.00 85.31 121 THR A N 1
ATOM 960 C CA . THR A 1 121 ? -7.070 -3.176 17.305 1.00 85.31 121 THR A CA 1
ATOM 961 C C . THR A 1 121 ? -5.666 -2.929 16.752 1.00 85.31 121 THR A C 1
ATOM 963 O O . THR A 1 121 ? -4.685 -3.242 17.421 1.00 85.31 121 THR A O 1
ATOM 966 N N . LYS A 1 122 ? -5.561 -2.316 15.567 1.00 84.25 122 LYS A N 1
ATOM 967 C CA . LYS A 1 122 ? -4.338 -2.140 14.761 1.00 84.25 122 LYS A CA 1
ATOM 968 C C . LYS A 1 122 ? -3.717 -3.456 14.289 1.00 84.25 122 LYS A C 1
ATOM 970 O O . LYS A 1 122 ? -2.595 -3.467 13.782 1.00 84.25 122 LYS A O 1
ATOM 975 N N . GLU A 1 123 ? -4.424 -4.570 14.449 1.00 84.94 123 GLU A N 1
ATOM 976 C CA . GLU A 1 123 ? -3.912 -5.883 14.089 1.00 84.94 123 GLU A CA 1
ATOM 977 C C . GLU A 1 123 ? -4.142 -6.174 12.608 1.00 84.94 123 GLU A C 1
ATOM 979 O O . GLU A 1 123 ? -5.174 -5.835 12.024 1.00 84.94 123 GLU A O 1
ATOM 984 N N . LYS A 1 124 ? -3.171 -6.846 11.986 1.00 87.56 124 LYS A N 1
ATOM 985 C CA . LYS A 1 124 ? -3.355 -7.410 10.650 1.00 87.56 124 LYS A CA 1
ATOM 986 C C . LYS A 1 124 ? -4.335 -8.575 10.743 1.00 87.56 124 LYS A C 1
ATOM 988 O O . LYS A 1 124 ? -4.069 -9.548 11.444 1.00 87.56 124 LYS A O 1
ATOM 993 N N . VAL A 1 125 ? -5.418 -8.504 9.979 1.00 89.06 125 VAL A N 1
ATOM 994 C CA . VAL A 1 125 ? -6.470 -9.531 9.975 1.00 89.06 125 VAL A CA 1
ATOM 995 C C . VAL A 1 125 ? -6.412 -10.442 8.756 1.00 89.06 125 VAL A C 1
ATOM 997 O O . VAL A 1 125 ? -6.827 -11.596 8.832 1.00 89.06 125 VAL A O 1
ATOM 1000 N N . GLU A 1 126 ? -5.885 -9.956 7.631 1.00 88.94 126 GLU A N 1
ATOM 1001 C CA . GLU A 1 126 ? -5.832 -10.726 6.390 1.00 88.94 126 GLU A CA 1
ATOM 1002 C C . GLU A 1 126 ? -4.714 -10.235 5.462 1.00 88.94 126 GLU A C 1
ATOM 1004 O O . GLU A 1 126 ? -4.243 -9.101 5.557 1.00 88.94 126 GLU A O 1
ATOM 1009 N N . GLU A 1 127 ? -4.312 -11.093 4.525 1.00 89.50 127 GLU A N 1
ATOM 1010 C CA . GLU A 1 127 ? -3.374 -10.773 3.458 1.00 89.50 127 GLU A CA 1
ATOM 1011 C C . GLU A 1 127 ? -3.899 -11.271 2.099 1.00 89.50 127 GLU A C 1
ATOM 1013 O O . GLU A 1 127 ? -4.344 -12.411 1.969 1.00 89.50 127 GLU A O 1
ATOM 1018 N N . PHE A 1 128 ? -3.805 -10.425 1.071 1.00 87.88 128 PHE A N 1
ATOM 1019 C CA . PHE A 1 128 ? -4.048 -10.768 -0.331 1.00 87.88 128 PHE A CA 1
ATOM 1020 C C . PHE A 1 128 ? -2.733 -10.802 -1.109 1.00 87.88 128 PHE A C 1
ATOM 1022 O O . PHE A 1 128 ? -1.841 -9.978 -0.891 1.00 87.88 128 PHE A O 1
ATOM 1029 N N . ARG A 1 129 ? -2.627 -11.738 -2.060 1.00 84.62 129 ARG A N 1
ATOM 1030 C CA . ARG A 1 129 ? -1.462 -11.883 -2.936 1.00 84.62 129 ARG A CA 1
ATOM 1031 C C . ARG A 1 129 ? -1.868 -12.267 -4.355 1.00 84.62 129 ARG A C 1
ATOM 1033 O O . ARG A 1 129 ? -2.722 -13.130 -4.543 1.00 84.62 129 ARG A O 1
ATOM 1040 N N . GLN A 1 130 ? -1.175 -11.697 -5.336 1.00 81.44 130 GLN A N 1
ATOM 1041 C CA . GLN A 1 130 ? -1.255 -12.080 -6.745 1.00 81.44 130 GLN A CA 1
ATOM 1042 C C . GLN A 1 130 ? 0.132 -11.976 -7.394 1.00 81.44 130 GLN A C 1
ATOM 1044 O O . GLN A 1 130 ? 0.864 -11.029 -7.128 1.00 81.44 130 GLN A O 1
ATOM 1049 N N . GLY A 1 131 ? 0.486 -12.924 -8.264 1.00 75.75 131 GLY A N 1
ATOM 1050 C CA . GLY A 1 131 ? 1.798 -12.953 -8.926 1.00 75.75 131 GLY A CA 1
ATOM 1051 C C . GLY A 1 131 ? 2.916 -13.537 -8.055 1.00 75.75 131 GLY A C 1
ATOM 1052 O O . GLY A 1 131 ? 2.660 -14.179 -7.033 1.00 75.75 131 GLY A O 1
ATOM 1053 N N . GLU A 1 132 ? 4.166 -13.364 -8.485 1.00 67.69 132 GLU A N 1
ATOM 1054 C CA . GLU A 1 132 ? 5.323 -13.976 -7.830 1.00 67.69 132 GLU A CA 1
ATOM 1055 C C . GLU A 1 132 ? 5.823 -13.078 -6.688 1.00 67.69 132 GLU A C 1
ATOM 1057 O O . GLU A 1 132 ? 6.347 -11.996 -6.917 1.00 67.69 132 GLU A O 1
ATOM 1062 N N . LYS A 1 133 ? 5.691 -13.520 -5.428 1.00 58.47 133 LYS A N 1
ATOM 1063 C CA . LYS A 1 133 ? 6.128 -12.749 -4.240 1.00 58.47 133 LYS A CA 1
ATOM 1064 C C . LYS A 1 133 ? 7.608 -12.347 -4.307 1.00 58.47 133 LYS A C 1
ATOM 1066 O O . LYS A 1 133 ? 7.996 -11.329 -3.744 1.00 58.47 133 LYS A O 1
ATOM 1071 N N . 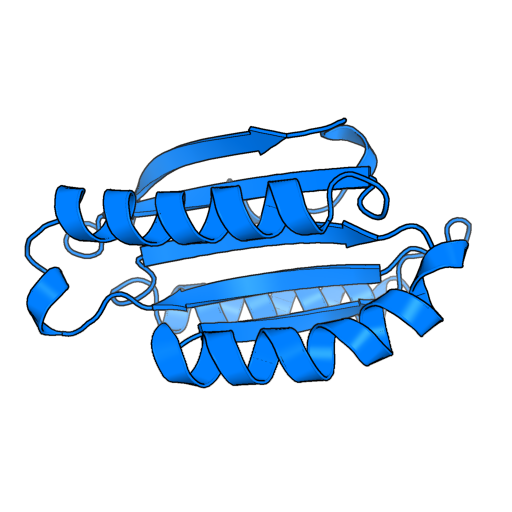ASP A 1 134 ? 8.419 -13.127 -5.011 1.00 56.59 134 ASP A N 1
ATOM 1072 C CA . ASP A 1 134 ? 9.839 -12.861 -5.198 1.00 56.59 134 ASP A CA 1
ATOM 1073 C C . ASP A 1 134 ? 10.118 -11.629 -6.072 1.00 56.59 134 ASP A C 1
ATOM 1075 O O . ASP A 1 134 ? 11.181 -11.027 -5.943 1.00 56.59 134 ASP A O 1
ATOM 1079 N N . SER A 1 135 ? 9.166 -11.188 -6.899 1.00 55.47 135 SER A N 1
ATOM 1080 C CA . SER A 1 135 ? 9.263 -9.900 -7.597 1.00 55.47 135 SER A CA 1
ATOM 1081 C C . SER A 1 135 ? 8.983 -8.707 -6.675 1.00 55.47 135 SER A C 1
ATOM 1083 O O . SER A 1 135 ? 9.169 -7.562 -7.079 1.00 55.47 135 SER A O 1
ATOM 1085 N N . LEU A 1 136 ? 8.490 -8.969 -5.459 1.00 58.28 136 LEU A N 1
ATOM 1086 C CA . LEU A 1 136 ? 8.264 -8.005 -4.379 1.00 58.28 136 LEU A CA 1
ATOM 1087 C C . LEU A 1 136 ? 9.355 -8.097 -3.300 1.00 58.28 136 LEU A C 1
ATOM 1089 O O . LEU A 1 136 ? 9.150 -7.603 -2.189 1.00 58.28 136 LEU A O 1
ATOM 1093 N N . LYS A 1 137 ? 10.476 -8.783 -3.592 1.00 50.84 137 LYS A N 1
ATOM 1094 C CA . LYS A 1 137 ? 11.648 -8.858 -2.707 1.00 50.84 137 LYS A CA 1
ATOM 1095 C C . LYS A 1 137 ? 11.998 -7.436 -2.254 1.00 50.84 137 LYS A C 1
ATOM 1097 O O . LYS A 1 137 ? 12.202 -6.576 -3.100 1.00 50.84 137 LYS A O 1
ATOM 1102 N N . ASP A 1 138 ? 11.996 -7.239 -0.934 1.00 47.16 138 ASP A N 1
ATOM 1103 C CA . ASP A 1 138 ? 12.178 -5.982 -0.176 1.00 47.16 138 ASP A CA 1
ATOM 1104 C C . ASP A 1 138 ? 10.928 -5.268 0.379 1.00 47.16 138 ASP A C 1
ATOM 1106 O O . ASP A 1 138 ? 10.994 -4.100 0.741 1.00 47.16 138 ASP A O 1
ATOM 1110 N N . LEU A 1 139 ? 9.806 -5.969 0.590 1.00 49.03 139 LEU A N 1
ATOM 1111 C CA . LEU A 1 139 ? 8.701 -5.464 1.436 1.00 49.03 139 LEU A CA 1
ATOM 1112 C C . LEU A 1 139 ? 8.631 -6.159 2.813 1.00 49.03 139 LEU A C 1
ATOM 1114 O O . LEU A 1 139 ? 7.555 -6.524 3.293 1.00 49.03 139 LEU A O 1
ATOM 1118 N N . SER A 1 140 ? 9.781 -6.409 3.447 1.00 44.34 140 SER A N 1
ATOM 1119 C CA . SER A 1 140 ? 9.866 -7.074 4.762 1.00 44.34 140 SER A CA 1
ATOM 1120 C C . SER A 1 140 ? 9.249 -6.267 5.915 1.00 44.34 140 SER A C 1
ATOM 1122 O O . SER A 1 140 ? 8.961 -6.852 6.957 1.00 44.34 140 SER A O 1
ATOM 1124 N N . PHE A 1 141 ? 8.966 -4.977 5.714 1.00 52.41 141 PHE A N 1
ATOM 1125 C CA . PHE A 1 141 ? 8.388 -4.075 6.717 1.00 52.41 141 PHE A CA 1
ATOM 1126 C C . PHE A 1 141 ? 6.949 -4.418 7.144 1.00 52.41 141 PHE A C 1
ATOM 1128 O O . PHE A 1 141 ? 6.492 -3.985 8.192 1.00 52.41 141 PHE A O 1
ATOM 1135 N N . PHE A 1 142 ? 6.217 -5.238 6.381 1.00 44.31 142 PHE A N 1
ATOM 1136 C CA . PHE A 1 142 ? 4.862 -5.669 6.767 1.00 44.31 142 PHE A CA 1
ATOM 1137 C C . PHE A 1 142 ? 4.810 -6.716 7.890 1.00 44.31 142 PHE A C 1
ATOM 1139 O O . PHE A 1 142 ? 3.718 -7.127 8.298 1.00 44.31 142 PHE A O 1
ATOM 1146 N N . ASN A 1 143 ? 5.969 -7.211 8.329 1.00 36.31 143 ASN A N 1
ATOM 1147 C CA . ASN A 1 143 ? 6.086 -8.267 9.336 1.00 36.31 143 ASN A CA 1
ATOM 1148 C C . ASN A 1 143 ? 6.975 -7.879 10.532 1.00 36.31 143 ASN A C 1
ATOM 1150 O O . ASN A 1 143 ? 7.310 -8.767 11.316 1.00 36.31 143 ASN A O 1
ATOM 1154 N N . SER A 1 144 ? 7.378 -6.611 10.650 1.00 34.06 144 SER A N 1
ATOM 1155 C CA . SER A 1 144 ? 8.132 -6.072 11.793 1.00 34.06 144 SER A CA 1
ATOM 1156 C C . SER A 1 144 ? 7.221 -5.361 12.779 1.00 34.06 144 SER A C 1
ATOM 1158 O O . SER A 1 144 ? 6.403 -4.546 12.301 1.00 34.06 144 SER A O 1
#

Radius of gyration: 14.59 Å; chains: 1; bounding box: 39×25×37 Å

Sequence (144 aa):
MSQQELDEYNDNINKYFEENADRIGCVLAYSVPGRFKPMVITYHKMFNDEIVRKYNAHVYYANGLAGNDDLLITYFIMAKDDQKGDPGAVTADCKMYVNKFADYNKDVTGGVAANFYDVGTKEKVEEFRQGEKDSLKDLSFFNS

Secondary structure (DSSP, 8-state):
--HHHHHHHHHHHHHHHHHHTTTEEEEEEEEE-GGGHHHHHHHHHHHHHHHHHHH-EEEEEEEPPTT---EEEEEEEEPPGGGTT-HHHHHHHHHHHHHHHHHHTTTT-SEEEEEEEETTTTEEEEEEEEE-GGGGTT-GGGG-

Foldseek 3Di:
DDPVQLVVLLVVVLVVCVVQLLWFFKKKKFKFFQVCVVVCVVVCVVVVVVCCVPFVKDKTWDQDDPPTRMIIMMIGGTDDPVCLPPSPVSVVVVVVVQVVVCVVCVVGTQKMKMWGANSNVSDTDDMDIDHDCVSVPSPCVVPD